Protein AF-A0A270BG13-F1 (afdb_monomer_lite)

Radius of gyration: 41.34 Å; chains: 1; bounding box: 71×28×124 Å

pLDDT: mean 75.88, std 16.63, range [39.16, 96.81]

Structure (mmCIF, N/CA/C/O backbone):
data_AF-A0A270BG13-F1
#
_entry.id   AF-A0A270BG13-F1
#
loop_
_atom_site.group_PDB
_atom_site.id
_atom_site.type_symbol
_atom_site.label_atom_id
_atom_site.label_alt_id
_atom_site.label_comp_id
_atom_site.label_asym_id
_atom_site.label_entity_id
_atom_site.label_seq_id
_atom_site.pdbx_PDB_ins_code
_atom_site.Cartn_x
_atom_site.Cartn_y
_atom_site.Cartn_z
_atom_site.occupancy
_atom_site.B_iso_or_equiv
_atom_site.auth_seq_id
_atom_site.auth_comp_id
_atom_site.auth_asym_id
_atom_site.auth_atom_id
_atom_site.pdbx_PDB_model_num
ATOM 1 N N . MET A 1 1 ? 52.207 19.979 -103.333 1.00 39.16 1 MET A N 1
ATOM 2 C CA . MET A 1 1 ? 52.252 18.749 -102.511 1.00 39.16 1 MET A CA 1
ATOM 3 C C . MET A 1 1 ? 51.142 18.822 -101.473 1.00 39.16 1 MET A C 1
ATOM 5 O O . MET A 1 1 ? 51.132 19.732 -100.658 1.00 39.16 1 MET A O 1
ATOM 9 N N . ARG A 1 2 ? 50.162 17.925 -101.593 1.00 41.53 2 ARG A N 1
ATOM 10 C CA . ARG A 1 2 ? 48.937 17.824 -100.784 1.00 41.53 2 ARG A CA 1
ATOM 11 C C . ARG A 1 2 ? 49.303 17.185 -99.435 1.00 41.53 2 ARG A C 1
ATOM 13 O O . ARG A 1 2 ? 49.917 16.122 -99.452 1.00 41.53 2 ARG A O 1
ATOM 20 N N . ARG A 1 3 ? 48.963 17.793 -98.292 1.00 47.56 3 ARG A N 1
ATOM 21 C CA . ARG A 1 3 ? 49.079 17.138 -96.975 1.00 47.56 3 ARG A CA 1
ATOM 22 C C . ARG A 1 3 ? 47.738 17.169 -96.240 1.00 47.56 3 ARG A C 1
ATOM 24 O O . ARG A 1 3 ? 47.146 18.219 -96.024 1.00 47.56 3 ARG A O 1
ATOM 31 N N . VAL A 1 4 ? 47.298 15.943 -95.986 1.00 52.31 4 VAL A N 1
ATOM 32 C CA . VAL A 1 4 ? 46.076 15.400 -95.379 1.00 52.31 4 VAL A CA 1
ATOM 33 C C . VAL A 1 4 ? 45.982 15.841 -93.907 1.00 52.31 4 VAL A C 1
ATOM 35 O O . VAL A 1 4 ? 46.986 15.807 -93.207 1.00 52.31 4 VAL A O 1
ATOM 38 N N . THR A 1 5 ? 44.920 16.546 -93.505 1.00 50.69 5 THR A N 1
ATOM 39 C CA . THR A 1 5 ? 43.700 16.068 -92.805 1.00 50.69 5 THR A CA 1
ATOM 40 C C . THR A 1 5 ? 43.902 15.613 -91.344 1.00 50.69 5 THR A C 1
ATOM 42 O O . THR A 1 5 ? 44.323 14.495 -91.096 1.00 50.69 5 THR A O 1
ATOM 45 N N . ILE A 1 6 ? 43.546 16.521 -90.421 1.00 52.88 6 ILE A N 1
ATOM 46 C CA . ILE A 1 6 ? 42.617 16.392 -89.270 1.00 52.88 6 ILE A CA 1
ATOM 47 C C . ILE A 1 6 ? 42.838 15.298 -88.194 1.00 52.88 6 ILE A C 1
ATOM 49 O O . ILE A 1 6 ? 42.905 14.110 -88.473 1.00 52.88 6 ILE A O 1
ATOM 53 N N . ALA A 1 7 ? 42.696 15.781 -86.949 1.00 50.81 7 ALA A N 1
ATOM 54 C CA . ALA A 1 7 ? 42.236 15.126 -85.716 1.00 50.81 7 ALA A CA 1
ATOM 55 C C . ALA A 1 7 ? 43.240 14.350 -84.857 1.00 50.81 7 ALA A C 1
ATOM 57 O O . ALA A 1 7 ? 43.511 13.179 -85.093 1.00 50.81 7 ALA A O 1
ATOM 58 N N . LEU A 1 8 ? 43.595 14.967 -83.721 1.00 49.56 8 LEU A N 1
ATOM 59 C CA . LEU A 1 8 ? 43.610 14.264 -82.437 1.00 49.56 8 LEU A CA 1
ATOM 60 C C . LEU A 1 8 ? 43.499 15.250 -81.254 1.00 49.56 8 LEU A C 1
ATOM 62 O O . LEU A 1 8 ? 44.471 15.930 -80.933 1.00 49.56 8 LEU A O 1
ATOM 66 N N . PRO A 1 9 ? 42.350 15.305 -80.557 1.00 52.31 9 PRO A N 1
ATOM 67 C CA . PRO A 1 9 ? 42.370 15.565 -79.127 1.00 52.31 9 PRO A CA 1
ATOM 68 C C . PRO A 1 9 ? 41.531 14.492 -78.427 1.00 52.31 9 PRO A C 1
ATOM 70 O O . PRO A 1 9 ? 40.368 14.702 -78.100 1.00 52.31 9 PRO A O 1
ATOM 73 N N . ILE A 1 10 ? 42.111 13.312 -78.215 1.00 56.69 10 ILE A N 1
ATOM 74 C CA . ILE A 1 10 ? 41.533 12.288 -77.335 1.00 56.69 10 ILE A CA 1
ATOM 75 C C . ILE A 1 10 ? 42.530 12.074 -76.203 1.00 56.69 10 ILE A C 1
ATOM 77 O O . ILE A 1 10 ? 43.294 11.119 -76.219 1.00 56.69 10 ILE A O 1
ATOM 81 N N . LEU A 1 11 ? 42.594 13.013 -75.261 1.00 55.75 11 LEU A N 1
ATOM 82 C CA . LEU A 1 11 ? 43.478 12.905 -74.092 1.00 55.75 11 LEU A CA 1
ATOM 83 C C . LEU A 1 11 ? 42.874 13.585 -72.850 1.00 55.75 11 LEU A C 1
ATOM 85 O O . LEU A 1 11 ? 43.577 14.227 -72.080 1.00 55.75 11 LEU A O 1
ATOM 89 N N . LEU A 1 12 ? 41.557 13.447 -72.645 1.00 51.53 12 LEU A N 1
ATOM 90 C CA . LEU A 1 12 ? 40.866 14.015 -71.474 1.00 51.53 12 LEU A CA 1
ATOM 91 C C . LEU A 1 12 ? 39.966 13.045 -70.689 1.00 51.53 12 LEU A C 1
ATOM 93 O O . LEU A 1 12 ? 39.165 13.493 -69.878 1.00 51.53 12 LEU A O 1
ATOM 97 N N . THR A 1 13 ? 40.104 11.725 -70.843 1.00 56.19 13 THR A N 1
ATOM 98 C CA . THR A 1 13 ? 39.285 10.761 -70.068 1.00 56.19 13 THR A CA 1
ATOM 99 C C . THR A 1 13 ? 40.033 10.000 -68.970 1.00 56.19 13 THR A C 1
ATOM 101 O O . THR A 1 13 ? 39.441 9.153 -68.309 1.00 56.19 13 THR A O 1
ATOM 104 N N . ALA A 1 14 ? 41.299 10.322 -68.694 1.00 54.41 14 ALA A N 1
ATOM 105 C CA . ALA A 1 14 ? 42.072 9.662 -67.640 1.00 54.41 14 ALA A CA 1
ATOM 106 C C . ALA A 1 14 ? 42.103 10.485 -66.340 1.00 54.41 14 ALA A C 1
ATOM 108 O O . ALA A 1 14 ? 43.141 10.994 -65.935 1.00 54.41 14 ALA A O 1
ATOM 109 N N . CYS A 1 15 ? 40.956 10.617 -65.676 1.00 52.19 15 CYS A N 1
ATOM 110 C CA . CYS A 1 15 ? 40.928 10.893 -64.239 1.00 52.19 15 CYS A CA 1
ATOM 111 C C . CYS A 1 15 ? 39.674 10.246 -63.646 1.00 52.19 15 CYS A C 1
ATOM 113 O O . CYS A 1 15 ? 38.683 10.899 -63.332 1.00 52.19 15 CYS A O 1
ATOM 115 N N . SER A 1 16 ? 39.693 8.914 -63.578 1.00 55.09 16 SER A N 1
ATOM 116 C CA . SER A 1 16 ? 38.731 8.154 -62.790 1.00 55.09 16 SER A CA 1
ATOM 117 C C . SER A 1 16 ? 39.010 8.442 -61.318 1.00 55.09 16 SER A C 1
ATOM 119 O O . SER A 1 16 ? 39.934 7.879 -60.727 1.00 55.09 16 SER A O 1
ATOM 121 N N . THR A 1 17 ? 38.248 9.352 -60.724 1.00 63.66 17 THR A N 1
ATOM 122 C CA . THR A 1 17 ? 38.194 9.488 -59.271 1.00 63.66 17 THR A CA 1
ATOM 123 C C . THR A 1 17 ? 37.776 8.138 -58.681 1.00 63.66 17 THR A C 1
ATOM 125 O O . THR A 1 17 ? 36.750 7.594 -59.095 1.00 63.66 17 THR A O 1
ATOM 128 N N . PRO A 1 18 ? 38.546 7.547 -57.748 1.00 59.00 18 PRO A N 1
ATOM 129 C CA . PRO A 1 18 ? 38.118 6.322 -57.095 1.00 59.00 18 PRO A CA 1
ATOM 130 C C . PRO A 1 18 ? 36.863 6.633 -56.279 1.00 59.00 18 PRO A C 1
ATOM 132 O O . PRO A 1 18 ? 36.876 7.482 -55.385 1.00 59.00 18 PRO A O 1
ATOM 135 N N . THR A 1 19 ? 35.758 5.972 -56.607 1.00 61.12 19 THR A N 1
ATOM 136 C CA . THR A 1 19 ? 34.510 6.066 -55.854 1.00 61.12 19 THR A CA 1
ATOM 137 C C . THR A 1 19 ? 34.747 5.448 -54.478 1.00 61.12 19 THR A C 1
ATOM 139 O O . THR A 1 19 ? 34.766 4.230 -54.325 1.00 61.12 19 THR A O 1
ATOM 142 N N . ILE A 1 20 ? 34.970 6.284 -53.461 1.00 62.56 20 ILE A N 1
ATOM 143 C CA . ILE A 1 20 ? 35.037 5.830 -52.071 1.00 62.56 20 ILE A CA 1
ATOM 144 C C . ILE A 1 20 ? 33.613 5.457 -51.655 1.00 62.56 20 ILE A C 1
ATOM 146 O O . ILE A 1 20 ? 32.799 6.320 -51.320 1.00 62.56 20 ILE A O 1
ATOM 150 N N . VAL A 1 21 ? 33.303 4.163 -51.695 1.00 64.88 21 VAL A N 1
ATOM 151 C CA . VAL A 1 21 ? 32.067 3.624 -51.128 1.00 64.88 21 VAL A CA 1
ATOM 152 C C . VAL A 1 21 ? 32.240 3.632 -49.612 1.00 64.88 21 VAL A C 1
ATOM 154 O O . VAL A 1 21 ? 32.883 2.762 -49.037 1.00 64.88 21 VAL A O 1
ATOM 157 N N . ARG A 1 22 ? 31.731 4.677 -48.951 1.00 62.28 22 ARG A N 1
ATOM 158 C CA . ARG A 1 22 ? 31.571 4.663 -47.494 1.00 62.28 22 ARG A CA 1
ATOM 159 C C . ARG A 1 22 ? 30.429 3.712 -47.168 1.00 62.28 22 ARG A C 1
ATOM 161 O O . ARG A 1 22 ? 29.276 4.041 -47.449 1.00 62.28 22 ARG A O 1
ATOM 168 N N . ASP A 1 23 ? 30.747 2.586 -46.542 1.00 64.69 23 ASP A N 1
ATOM 169 C CA . ASP A 1 23 ? 29.743 1.748 -45.898 1.00 64.69 23 ASP A CA 1
ATOM 170 C C . ASP A 1 23 ? 28.986 2.602 -44.877 1.00 64.69 23 ASP A C 1
ATOM 172 O O . ASP A 1 23 ? 29.540 3.085 -43.885 1.00 64.69 23 ASP A O 1
ATOM 176 N N . ARG A 1 24 ? 27.708 2.871 -45.160 1.00 66.06 24 ARG A N 1
ATOM 177 C CA . ARG A 1 24 ? 26.837 3.525 -44.187 1.00 66.06 24 ARG A CA 1
ATOM 178 C C . ARG A 1 24 ? 26.501 2.491 -43.129 1.00 66.06 24 ARG A C 1
ATOM 180 O O . ARG A 1 24 ? 25.797 1.528 -43.414 1.00 66.06 24 ARG A O 1
ATOM 187 N N . VAL A 1 25 ? 26.958 2.726 -41.905 1.00 63.84 25 VAL A N 1
ATOM 188 C CA . VAL A 1 25 ? 26.471 1.996 -40.735 1.00 63.84 25 VAL A CA 1
ATOM 189 C C . VAL A 1 25 ? 24.980 2.296 -40.606 1.00 63.84 25 VAL A C 1
ATOM 191 O O . VAL A 1 25 ? 24.586 3.408 -40.256 1.00 63.84 25 VAL A O 1
ATOM 194 N N . THR A 1 26 ? 24.139 1.327 -40.956 1.00 68.19 26 THR A N 1
ATOM 195 C CA . THR A 1 26 ? 22.697 1.420 -40.742 1.00 68.19 26 THR A CA 1
ATOM 196 C C . THR A 1 26 ? 22.423 1.191 -39.260 1.00 68.19 26 THR A C 1
ATOM 198 O O . THR A 1 26 ? 22.762 0.116 -38.757 1.00 68.19 26 THR A O 1
ATOM 201 N N . PRO A 1 27 ? 21.832 2.157 -38.536 1.00 65.38 27 PRO A N 1
ATOM 202 C CA . PRO A 1 27 ? 21.460 1.942 -37.149 1.00 65.38 27 PRO A CA 1
ATOM 203 C C . PRO A 1 27 ? 20.382 0.856 -37.099 1.00 65.38 27 PRO A C 1
ATOM 205 O O . PRO A 1 27 ? 19.265 1.043 -37.577 1.00 65.38 27 PRO A O 1
ATOM 208 N N . VAL A 1 28 ? 20.734 -0.301 -36.543 1.00 71.94 28 VAL A N 1
ATOM 209 C CA . VAL A 1 28 ? 19.776 -1.372 -36.271 1.00 71.94 28 VAL A CA 1
ATOM 210 C C . VAL A 1 28 ? 19.040 -0.990 -34.991 1.00 71.94 28 VAL A C 1
ATOM 212 O O . VAL A 1 28 ? 19.610 -1.033 -33.903 1.00 71.94 28 VAL A O 1
ATOM 215 N N 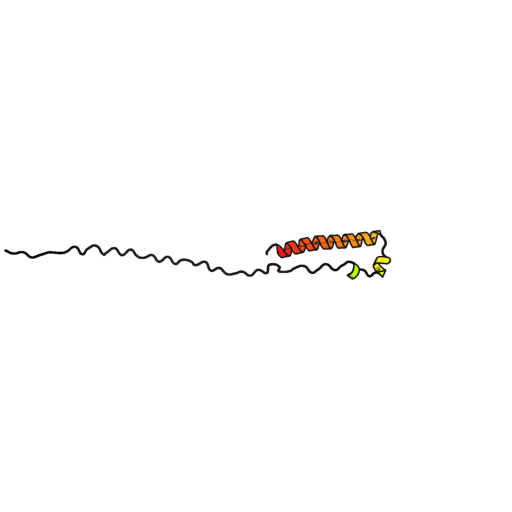. SER A 1 29 ? 17.785 -0.564 -35.122 1.00 71.19 29 SER A N 1
ATOM 216 C CA . SER A 1 29 ? 16.918 -0.319 -33.970 1.00 71.19 29 SER A CA 1
ATOM 217 C C . SER A 1 29 ? 16.376 -1.658 -33.478 1.00 71.19 29 SER A C 1
ATOM 219 O O . SER A 1 29 ? 15.581 -2.303 -34.161 1.00 71.19 29 SER A O 1
ATOM 221 N N . VAL A 1 30 ? 16.849 -2.101 -32.313 1.00 73.81 30 VAL A N 1
ATOM 222 C CA . VAL A 1 30 ? 16.311 -3.279 -31.628 1.00 73.81 30 VAL A CA 1
ATOM 223 C C . VAL A 1 30 ? 15.248 -2.790 -30.643 1.00 73.81 30 VAL A C 1
ATOM 225 O O . VAL A 1 30 ? 15.596 -2.057 -29.714 1.00 73.81 30 VAL A O 1
ATOM 228 N N . PRO A 1 31 ? 13.965 -3.155 -30.811 1.00 66.31 31 PRO A N 1
ATOM 229 C CA . PRO A 1 31 ? 12.939 -2.796 -29.846 1.00 66.31 31 PRO A CA 1
ATOM 230 C C . PRO A 1 31 ? 13.184 -3.572 -28.551 1.00 66.31 31 PRO A C 1
ATOM 232 O O . PRO A 1 31 ? 12.967 -4.781 -28.476 1.00 66.31 31 PRO A O 1
ATOM 235 N N . VAL A 1 32 ? 13.644 -2.872 -27.517 1.00 66.69 32 VAL A N 1
ATOM 236 C CA . VAL A 1 32 ? 13.666 -3.411 -26.158 1.00 66.69 32 VAL A CA 1
ATOM 237 C C . VAL A 1 32 ? 12.249 -3.283 -25.613 1.00 66.69 32 VAL A C 1
ATOM 239 O O . VAL A 1 32 ? 11.820 -2.200 -25.225 1.00 66.69 32 VAL A O 1
ATOM 242 N N . ILE A 1 33 ? 11.500 -4.385 -25.616 1.00 65.56 33 ILE A N 1
ATOM 243 C CA . ILE A 1 33 ? 10.197 -4.447 -24.949 1.00 65.56 33 ILE A CA 1
ATOM 244 C C . ILE A 1 33 ? 10.477 -4.523 -23.446 1.00 65.56 33 ILE A C 1
ATOM 246 O O . ILE A 1 33 ? 10.620 -5.612 -22.892 1.00 65.56 33 ILE A O 1
ATOM 250 N N . GLN A 1 34 ? 10.608 -3.374 -22.779 1.00 62.72 34 GLN A N 1
ATOM 251 C CA . GLN A 1 34 ? 10.513 -3.361 -21.324 1.00 62.72 34 GLN A CA 1
ATOM 252 C C . GLN A 1 34 ? 9.035 -3.445 -20.928 1.00 62.72 34 GLN A C 1
ATOM 254 O O . GLN A 1 34 ? 8.225 -2.652 -21.415 1.00 62.72 34 GLN A O 1
ATOM 259 N N . PRO A 1 35 ? 8.650 -4.392 -20.054 1.00 63.88 35 PRO A N 1
ATOM 260 C CA . PRO A 1 35 ? 7.335 -4.372 -19.451 1.00 63.88 35 PRO A CA 1
ATOM 261 C C . PRO A 1 35 ? 7.238 -3.126 -18.572 1.00 63.88 35 PRO A C 1
ATOM 263 O O . PRO A 1 35 ? 7.750 -3.064 -17.460 1.00 63.88 35 PRO A O 1
ATOM 266 N N . CYS A 1 36 ? 6.533 -2.154 -19.123 1.00 63.41 36 CYS A N 1
ATOM 267 C CA . CYS A 1 36 ? 5.997 -0.931 -18.550 1.00 63.41 36 CYS A CA 1
ATOM 268 C C . CYS A 1 36 ? 5.626 -1.022 -17.044 1.00 63.41 36 CYS A C 1
ATOM 270 O O . CYS A 1 36 ? 5.813 -0.086 -16.272 1.00 63.41 36 CYS A O 1
ATOM 272 N N . ALA A 1 37 ? 5.123 -2.179 -16.607 1.00 60.47 37 ALA A N 1
ATOM 273 C CA . ALA A 1 37 ? 4.819 -2.471 -15.214 1.00 60.47 37 ALA A CA 1
ATOM 274 C C . ALA A 1 37 ? 5.309 -3.881 -14.875 1.00 60.47 37 ALA A C 1
ATOM 276 O O . ALA A 1 37 ? 4.544 -4.842 -14.944 1.00 60.47 37 ALA A O 1
ATOM 277 N N . SER A 1 38 ? 6.594 -4.022 -14.542 1.00 59.03 38 SER A N 1
ATOM 278 C CA . SER A 1 38 ? 7.165 -5.340 -14.228 1.00 59.03 38 SER A CA 1
ATOM 279 C C . SER A 1 38 ? 6.551 -5.971 -12.969 1.00 59.03 38 SER A C 1
ATOM 281 O O . SER A 1 38 ? 6.602 -7.187 -12.828 1.00 59.03 38 SER A O 1
ATOM 283 N N . GLU A 1 39 ? 5.932 -5.179 -12.082 1.00 71.69 39 GLU A N 1
ATOM 284 C CA . GLU A 1 39 ? 5.205 -5.697 -10.918 1.00 71.69 39 GLU A CA 1
ATOM 285 C C . GLU A 1 39 ? 4.178 -4.673 -10.404 1.00 71.69 39 GLU A C 1
ATOM 287 O O . GLU A 1 39 ? 4.441 -3.852 -9.524 1.00 71.69 39 GLU A O 1
ATOM 292 N N . LYS A 1 40 ? 2.975 -4.673 -10.991 1.00 78.00 40 LYS A N 1
ATOM 293 C CA . LYS A 1 40 ? 1.879 -3.830 -10.493 1.00 78.00 40 LYS A CA 1
ATOM 294 C C . LYS A 1 40 ? 1.467 -4.313 -9.093 1.00 78.00 40 LYS A C 1
ATOM 296 O O . LYS A 1 40 ? 1.091 -5.479 -8.958 1.00 78.00 40 LYS A O 1
ATOM 301 N N . PRO A 1 41 ? 1.444 -3.443 -8.066 1.00 82.12 41 PRO A N 1
ATOM 302 C CA . PRO A 1 41 ? 1.010 -3.852 -6.738 1.00 82.12 41 PRO A CA 1
ATOM 303 C C . PRO A 1 41 ? -0.455 -4.310 -6.756 1.00 82.12 41 PRO A C 1
ATOM 305 O O . PRO A 1 41 ? -1.314 -3.695 -7.394 1.00 82.12 41 PRO A O 1
ATOM 308 N N . GLY A 1 42 ? -0.741 -5.393 -6.030 1.00 85.94 42 GLY A N 1
ATOM 309 C CA . GLY A 1 42 ? -2.094 -5.931 -5.888 1.00 85.94 42 GLY A CA 1
ATOM 310 C C . GLY A 1 42 ? -3.056 -4.959 -5.183 1.00 85.94 42 GLY A C 1
ATOM 311 O O . GLY A 1 42 ? -2.619 -4.038 -4.485 1.00 85.94 42 GLY A O 1
ATOM 312 N N . PRO A 1 43 ? -4.377 -5.145 -5.345 1.00 87.38 43 PRO A N 1
ATOM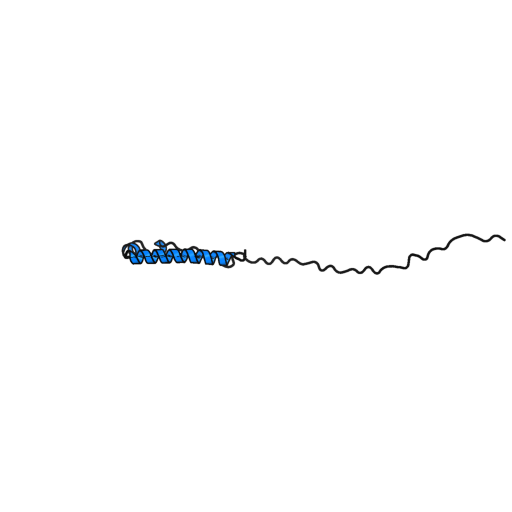 313 C CA . PRO A 1 43 ? -5.376 -4.267 -4.749 1.00 87.38 43 PRO A CA 1
ATOM 314 C C . PRO A 1 43 ? -5.338 -4.316 -3.217 1.00 87.38 43 PRO A C 1
ATOM 316 O O . PRO A 1 43 ? -5.117 -5.360 -2.600 1.00 87.38 43 PRO A O 1
ATOM 319 N N . ILE A 1 44 ? -5.611 -3.180 -2.575 1.00 89.88 44 ILE A N 1
ATOM 320 C CA . ILE A 1 44 ? -5.679 -3.117 -1.114 1.00 89.88 44 ILE A CA 1
ATOM 321 C C . ILE A 1 44 ? -6.985 -3.744 -0.637 1.00 89.88 44 ILE A C 1
ATOM 323 O O . ILE A 1 44 ? -8.061 -3.189 -0.862 1.00 89.88 44 ILE A O 1
ATOM 327 N N . ALA A 1 45 ? -6.882 -4.837 0.121 1.00 91.94 45 ALA A N 1
ATOM 328 C CA . ALA A 1 45 ? -8.045 -5.444 0.757 1.00 91.94 45 ALA A CA 1
ATOM 329 C C . ALA A 1 45 ? -8.779 -4.434 1.675 1.00 91.94 45 ALA A C 1
ATOM 331 O O . ALA A 1 45 ? -8.125 -3.734 2.472 1.00 91.94 45 ALA A O 1
ATOM 332 N N . PRO A 1 46 ? -10.115 -4.333 1.582 1.00 89.56 46 PRO A N 1
ATOM 333 C CA . PRO A 1 46 ? -10.920 -3.452 2.419 1.00 89.56 46 PRO A CA 1
ATOM 334 C C . PRO A 1 46 ? -10.879 -3.863 3.901 1.00 89.56 46 PRO A C 1
ATOM 336 O O . PRO A 1 46 ? -10.461 -4.965 4.257 1.00 89.56 46 PRO A O 1
ATOM 339 N N . ILE A 1 47 ? -11.285 -2.949 4.789 1.00 88.00 47 ILE A N 1
ATOM 340 C CA . ILE A 1 47 ? -11.208 -3.148 6.250 1.00 88.00 47 ILE A CA 1
ATOM 341 C C . ILE A 1 47 ? -12.073 -4.331 6.704 1.00 88.00 47 ILE A C 1
ATOM 343 O O . ILE A 1 47 ? -11.639 -5.099 7.560 1.00 88.00 47 ILE A O 1
ATOM 347 N N . ASN A 1 48 ? -13.252 -4.497 6.102 1.00 87.81 48 ASN A N 1
ATOM 348 C CA . ASN A 1 48 ? -14.214 -5.562 6.407 1.00 87.81 48 ASN A CA 1
ATOM 349 C C . ASN A 1 48 ? -13.722 -6.970 6.034 1.00 87.81 48 ASN A C 1
ATOM 351 O O . ASN A 1 48 ? -14.193 -7.945 6.600 1.00 87.81 48 ASN A O 1
ATOM 355 N N . GLN A 1 49 ? -12.761 -7.095 5.113 1.00 89.75 49 GLN A N 1
ATOM 356 C CA . GLN A 1 49 ? -12.117 -8.383 4.834 1.00 89.75 49 GLN A CA 1
ATOM 357 C C . GLN A 1 49 ? -11.105 -8.780 5.914 1.00 89.75 49 GLN A C 1
ATOM 359 O O . GLN A 1 49 ? -10.726 -9.942 5.996 1.00 89.75 49 GLN A O 1
ATOM 364 N N . ARG A 1 50 ? -10.635 -7.824 6.724 1.00 85.56 50 ARG A N 1
ATOM 365 C CA . ARG A 1 50 ? -9.597 -8.050 7.744 1.00 85.56 50 ARG A CA 1
ATOM 366 C C . ARG A 1 50 ? -10.136 -8.035 9.169 1.00 85.56 50 ARG A C 1
ATOM 368 O O . ARG A 1 50 ? -9.436 -8.471 10.070 1.00 85.56 50 ARG A O 1
ATOM 375 N N . ASN A 1 51 ? -11.332 -7.492 9.364 1.00 89.69 51 ASN A N 1
ATOM 376 C CA . ASN A 1 51 ? -11.997 -7.408 10.655 1.00 89.69 51 ASN A CA 1
ATOM 377 C C . ASN A 1 51 ? -13.445 -7.831 10.445 1.00 89.69 51 ASN A C 1
ATOM 379 O O . ASN A 1 51 ? -14.161 -7.177 9.680 1.00 89.69 51 ASN A O 1
ATOM 383 N N . SER A 1 52 ? -13.863 -8.910 11.110 1.00 92.12 52 SER A N 1
ATOM 384 C CA . SER A 1 52 ? -15.273 -9.301 11.090 1.00 92.12 52 SER A CA 1
ATOM 385 C C . SER A 1 52 ? -16.131 -8.215 11.739 1.00 92.12 52 SER A C 1
ATOM 387 O O . SER A 1 52 ? -15.638 -7.374 12.500 1.00 92.12 52 SER A O 1
ATOM 389 N N . GLN A 1 53 ? -17.434 -8.238 11.467 1.00 91.56 53 GLN A N 1
ATOM 390 C CA . GLN A 1 53 ? -18.348 -7.287 12.090 1.00 91.56 53 GLN A CA 1
ATOM 391 C C . GLN A 1 53 ? -18.364 -7.438 13.620 1.00 91.56 53 GLN A C 1
ATOM 393 O O . GLN A 1 53 ? -18.406 -6.426 14.320 1.00 91.56 53 GLN A O 1
ATOM 398 N N . GLU A 1 54 ? -18.269 -8.663 14.158 1.00 93.25 54 GLU A N 1
ATOM 399 C CA . GLU A 1 54 ? -18.187 -8.858 15.612 1.00 93.25 54 GLU A CA 1
ATOM 400 C C . GLU A 1 54 ? -16.896 -8.281 16.191 1.00 93.25 54 GLU A C 1
ATOM 402 O O . GLU A 1 54 ? -16.946 -7.573 17.196 1.00 93.25 54 GLU A O 1
ATOM 407 N N . GLN A 1 55 ? -15.751 -8.509 15.538 1.00 93.25 55 GLN A N 1
ATOM 408 C CA . GLN A 1 55 ? -14.478 -7.924 15.965 1.00 93.25 55 GLN A CA 1
ATOM 409 C C . GLN A 1 55 ? -14.531 -6.399 15.937 1.00 93.25 55 GLN A C 1
ATOM 411 O O . GLN A 1 55 ? -14.116 -5.752 16.894 1.00 93.25 55 GLN A O 1
ATOM 416 N N . TRP A 1 56 ? -15.071 -5.815 14.867 1.00 92.44 56 TRP A N 1
ATOM 417 C CA . TRP A 1 56 ? -15.227 -4.368 14.751 1.00 92.44 56 TRP A CA 1
ATOM 418 C C . TRP A 1 56 ? -16.086 -3.800 15.882 1.00 92.44 56 TRP A C 1
ATOM 420 O O . TRP A 1 56 ? -15.735 -2.788 16.493 1.00 92.44 56 TRP A O 1
ATOM 430 N N . ASN A 1 57 ? -17.188 -4.479 16.203 1.00 94.62 57 ASN A N 1
ATOM 431 C CA . ASN A 1 57 ? -18.087 -4.081 17.277 1.00 94.62 57 ASN A CA 1
ATOM 432 C C . ASN A 1 57 ? -17.430 -4.207 18.661 1.00 94.62 57 ASN A C 1
ATOM 434 O O . ASN A 1 57 ? -17.646 -3.334 19.499 1.00 94.62 57 ASN A O 1
ATOM 438 N N . ALA A 1 58 ? -16.583 -5.219 18.870 1.00 96.00 58 ALA A N 1
ATOM 439 C CA . ALA A 1 58 ? -15.836 -5.429 20.110 1.00 96.00 58 ALA A CA 1
ATOM 440 C C . ALA A 1 58 ? -14.680 -4.428 20.324 1.00 96.00 58 ALA A C 1
ATOM 442 O O . ALA A 1 58 ? -14.207 -4.268 21.448 1.00 96.00 58 ALA A O 1
ATOM 443 N N . MET A 1 59 ? -14.218 -3.739 19.275 1.00 95.69 59 MET A N 1
ATOM 444 C CA . MET A 1 59 ? -13.168 -2.724 19.392 1.00 95.69 59 MET A CA 1
ATOM 445 C C . MET A 1 59 ? -13.669 -1.442 20.059 1.00 95.69 59 MET A C 1
ATOM 447 O O . MET A 1 59 ? -14.742 -0.922 19.737 1.00 95.69 59 MET A O 1
ATOM 451 N N . SER A 1 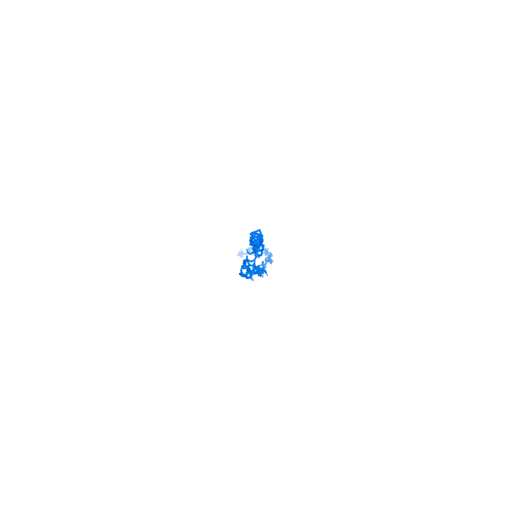60 ? -12.811 -0.861 20.896 1.00 96.81 60 SER A N 1
ATOM 452 C CA . SER A 1 60 ? -12.969 0.503 21.402 1.00 96.81 60 SER A CA 1
ATOM 453 C C . SER A 1 60 ? -12.860 1.548 20.283 1.00 96.81 60 SER A C 1
ATOM 455 O O . SER A 1 60 ? -12.269 1.308 19.226 1.00 96.81 60 SER A O 1
ATOM 457 N N . HIS A 1 61 ? -13.366 2.760 20.533 1.00 94.94 61 HIS A N 1
ATOM 458 C CA . HIS A 1 61 ? -13.271 3.874 19.581 1.00 94.94 61 HIS A CA 1
ATOM 459 C C . HIS A 1 61 ? -11.828 4.176 19.152 1.00 94.94 61 HIS A C 1
ATOM 461 O O . HIS A 1 61 ? -11.579 4.421 17.972 1.00 94.94 61 HIS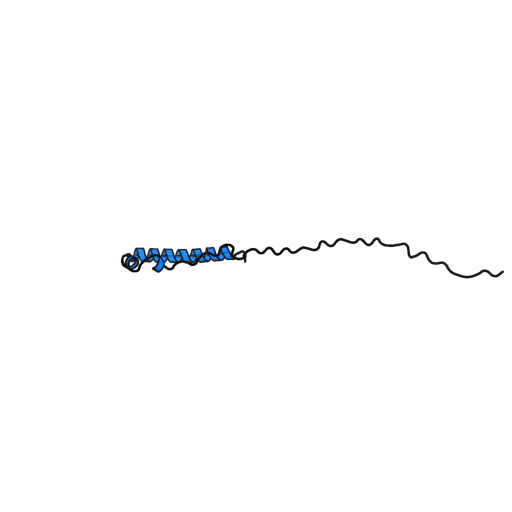 A O 1
ATOM 467 N N . LYS A 1 62 ? -10.872 4.100 20.087 1.00 96.31 62 LYS A N 1
ATOM 468 C CA . LYS A 1 62 ? -9.450 4.317 19.799 1.00 96.31 62 LYS A CA 1
ATOM 469 C C . LYS A 1 62 ? -8.900 3.252 18.846 1.00 96.31 62 LYS A C 1
ATOM 471 O O . LYS A 1 62 ? -8.284 3.596 17.845 1.00 96.31 62 LYS A O 1
ATOM 476 N N . GLN A 1 63 ? -9.194 1.978 19.103 1.00 95.81 63 GLN A N 1
ATOM 477 C CA . GLN A 1 63 ? -8.756 0.874 18.240 1.00 95.81 63 GLN A CA 1
ATOM 478 C C . GLN A 1 63 ? -9.345 0.987 16.828 1.00 95.81 63 GLN A C 1
ATOM 480 O O . GLN A 1 63 ? -8.633 0.798 15.845 1.00 95.81 63 GLN A O 1
ATOM 485 N N . ARG A 1 64 ? -10.623 1.371 16.698 1.00 94.94 64 ARG A N 1
ATOM 486 C CA . ARG A 1 64 ? -11.234 1.615 15.379 1.00 94.94 64 ARG A CA 1
ATOM 487 C C . ARG A 1 64 ? -10.533 2.748 14.626 1.00 94.94 64 ARG A C 1
ATOM 489 O O . ARG A 1 64 ? -10.314 2.628 13.421 1.00 94.94 64 ARG A O 1
ATOM 496 N N . ALA A 1 65 ? -10.159 3.823 15.324 1.00 95.44 65 ALA A N 1
ATOM 497 C CA . ALA A 1 65 ? -9.410 4.931 14.734 1.00 95.44 65 ALA A CA 1
ATOM 498 C C . ALA A 1 65 ? -8.019 4.488 14.251 1.00 95.44 65 ALA A C 1
ATOM 500 O O . ALA A 1 65 ? -7.618 4.839 13.144 1.00 95.44 65 ALA A O 1
ATOM 501 N N . GLU A 1 66 ? -7.317 3.661 15.025 1.00 95.19 66 GLU A N 1
ATOM 502 C CA . GLU A 1 66 ? -6.018 3.094 14.640 1.00 95.19 66 GLU A CA 1
ATOM 503 C C . GLU A 1 66 ? -6.131 2.183 13.409 1.00 95.19 66 GLU A C 1
ATOM 505 O O . GLU A 1 66 ? -5.335 2.304 12.477 1.00 95.19 66 GLU A O 1
ATOM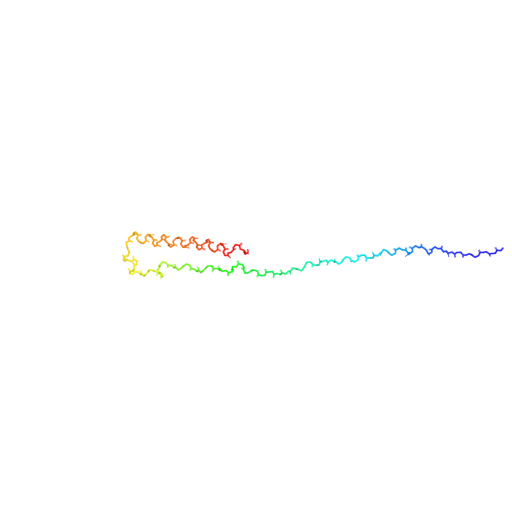 510 N N . VAL A 1 67 ? -7.154 1.324 13.340 1.00 95.06 67 VAL A N 1
ATOM 511 C CA . VAL A 1 67 ? -7.405 0.474 12.162 1.00 95.06 67 VAL A CA 1
ATOM 512 C C . VAL A 1 67 ? -7.712 1.320 10.922 1.00 95.06 67 VAL A C 1
ATOM 514 O O . VAL A 1 67 ? -7.200 1.037 9.834 1.00 95.06 67 VAL A O 1
ATOM 517 N N . ALA A 1 68 ? -8.509 2.380 11.071 1.00 93.69 68 ALA A N 1
ATOM 518 C CA . ALA A 1 68 ? -8.795 3.311 9.983 1.00 93.69 68 ALA A CA 1
ATOM 519 C C . ALA A 1 68 ? -7.529 4.056 9.520 1.00 93.69 68 ALA A C 1
ATOM 521 O O . ALA A 1 68 ? -7.274 4.138 8.315 1.00 93.69 68 ALA A O 1
ATOM 522 N N . ALA A 1 69 ? -6.698 4.529 10.452 1.00 94.44 69 ALA A N 1
ATOM 523 C CA . ALA A 1 69 ? -5.424 5.178 10.150 1.00 94.44 69 ALA A CA 1
ATOM 524 C C . ALA A 1 69 ? -4.454 4.223 9.433 1.00 94.44 69 ALA A C 1
ATOM 526 O O . ALA A 1 69 ? -3.866 4.581 8.412 1.00 94.44 69 ALA A O 1
ATOM 527 N N . ALA A 1 70 ? -4.352 2.973 9.891 1.00 93.38 70 ALA A N 1
ATOM 528 C CA . ALA A 1 70 ? -3.555 1.943 9.231 1.00 93.38 70 ALA A CA 1
ATOM 529 C C . ALA A 1 70 ? -4.045 1.667 7.799 1.00 93.38 70 ALA A C 1
ATOM 531 O O . ALA A 1 70 ? -3.237 1.483 6.886 1.00 93.38 70 ALA A O 1
ATOM 532 N N . GLN A 1 71 ? -5.361 1.674 7.563 1.00 94.38 71 GLN A N 1
ATOM 533 C CA . GLN A 1 71 ? -5.910 1.542 6.213 1.00 94.38 71 GLN A CA 1
ATOM 534 C C . GLN A 1 71 ? -5.570 2.750 5.329 1.00 94.38 71 GLN A C 1
ATOM 536 O O . GLN A 1 71 ? -5.247 2.568 4.152 1.00 94.38 71 GLN A O 1
ATOM 541 N N . ALA A 1 72 ? -5.625 3.967 5.874 1.00 92.62 72 ALA A N 1
ATOM 542 C CA . ALA A 1 72 ? -5.239 5.176 5.152 1.00 92.62 72 ALA A CA 1
ATOM 543 C C . ALA A 1 72 ? -3.760 5.127 4.734 1.00 92.62 72 ALA A C 1
ATOM 545 O O . ALA A 1 72 ? -3.446 5.338 3.564 1.00 92.62 72 ALA A O 1
ATOM 546 N N . LEU A 1 73 ? -2.868 4.731 5.646 1.00 93.69 73 LEU A N 1
ATOM 547 C CA . LEU A 1 73 ? -1.441 4.548 5.362 1.00 93.69 73 LEU A CA 1
ATOM 548 C C . LEU A 1 73 ? -1.191 3.516 4.257 1.00 93.69 73 LEU A C 1
ATOM 550 O O . LEU A 1 73 ? -0.401 3.758 3.347 1.00 93.69 73 LEU A O 1
ATOM 554 N N . ARG A 1 74 ? -1.908 2.385 4.269 1.00 92.12 74 ARG A N 1
ATOM 555 C CA . ARG A 1 74 ? -1.815 1.386 3.190 1.00 92.12 74 ARG A CA 1
ATOM 556 C C . ARG A 1 74 ? -2.195 1.973 1.832 1.00 92.12 74 ARG A C 1
ATOM 558 O O . ARG A 1 74 ? -1.517 1.684 0.852 1.00 92.12 74 ARG A O 1
ATOM 565 N N . ARG A 1 75 ? -3.247 2.800 1.774 1.00 91.25 75 ARG A N 1
ATOM 566 C CA . ARG A 1 75 ? -3.679 3.494 0.545 1.00 91.25 75 ARG A CA 1
ATOM 567 C C . ARG A 1 75 ? -2.624 4.455 0.019 1.00 91.25 75 ARG A C 1
ATOM 569 O O . ARG A 1 75 ? -2.338 4.419 -1.174 1.00 91.25 75 ARG A O 1
ATOM 576 N N . LEU A 1 76 ? -2.017 5.244 0.900 1.00 90.69 76 LEU A N 1
ATOM 577 C CA . LEU A 1 76 ? -0.927 6.148 0.531 1.00 90.69 76 LEU A CA 1
ATOM 578 C C . LEU A 1 76 ? 0.276 5.374 -0.026 1.00 90.69 76 LEU A C 1
ATOM 580 O O . LEU A 1 76 ? 0.749 5.673 -1.121 1.00 90.69 76 LEU A O 1
ATOM 584 N N . ASN A 1 77 ? 0.702 4.317 0.668 1.00 90.88 77 ASN A N 1
ATOM 585 C CA . ASN A 1 77 ? 1.841 3.502 0.243 1.00 90.88 77 ASN A CA 1
ATOM 586 C C . ASN A 1 77 ? 1.578 2.756 -1.071 1.00 90.88 77 ASN A C 1
ATOM 588 O O . ASN A 1 77 ? 2.484 2.617 -1.885 1.00 90.88 77 ASN A O 1
ATOM 592 N N . HIS A 1 78 ? 0.348 2.300 -1.312 1.00 90.62 78 HIS A N 1
ATOM 593 C CA . HIS A 1 78 ? -0.014 1.679 -2.586 1.00 90.62 78 HIS A CA 1
ATOM 594 C C . HIS A 1 78 ? 0.043 2.669 -3.750 1.00 90.62 78 HIS A C 1
ATOM 596 O O . HIS A 1 78 ? 0.503 2.293 -4.820 1.00 90.62 78 HIS A O 1
ATOM 602 N N . GLY A 1 79 ? -0.374 3.924 -3.550 1.00 85.88 79 GLY A N 1
ATOM 603 C CA . GLY A 1 79 ? -0.224 4.970 -4.565 1.00 85.88 79 GLY A CA 1
ATOM 604 C C . GLY A 1 79 ? 1.243 5.206 -4.929 1.00 85.88 79 GLY A C 1
ATOM 605 O O . GLY A 1 79 ? 1.583 5.240 -6.108 1.00 85.88 79 GLY A O 1
ATOM 606 N N . ALA A 1 80 ? 2.120 5.273 -3.923 1.00 86.56 80 ALA A N 1
ATOM 607 C CA . ALA A 1 80 ? 3.562 5.392 -4.134 1.00 86.56 80 ALA A CA 1
ATOM 608 C C . ALA A 1 80 ? 4.157 4.158 -4.837 1.00 86.56 80 ALA A C 1
ATOM 610 O O . ALA A 1 80 ? 4.928 4.302 -5.782 1.00 86.56 80 ALA A O 1
ATOM 611 N N . ALA A 1 81 ? 3.765 2.948 -4.426 1.00 86.81 81 ALA A N 1
ATOM 612 C CA . ALA A 1 81 ? 4.209 1.705 -5.054 1.00 86.81 81 ALA A CA 1
ATOM 613 C C . ALA A 1 81 ? 3.720 1.583 -6.504 1.00 86.81 81 ALA A C 1
ATOM 615 O O . ALA A 1 81 ? 4.464 1.128 -7.366 1.00 86.81 81 ALA A O 1
ATOM 616 N N . LEU A 1 82 ? 2.489 2.019 -6.787 1.00 85.75 82 LEU A N 1
ATOM 617 C CA . LEU A 1 82 ? 1.947 2.049 -8.140 1.00 85.75 82 LEU A CA 1
ATOM 618 C C . LEU A 1 82 ? 2.722 3.045 -9.004 1.00 85.75 82 LEU A C 1
ATOM 620 O O . LEU A 1 82 ? 3.151 2.674 -10.087 1.00 85.75 82 LEU A O 1
ATOM 624 N N . ALA A 1 83 ? 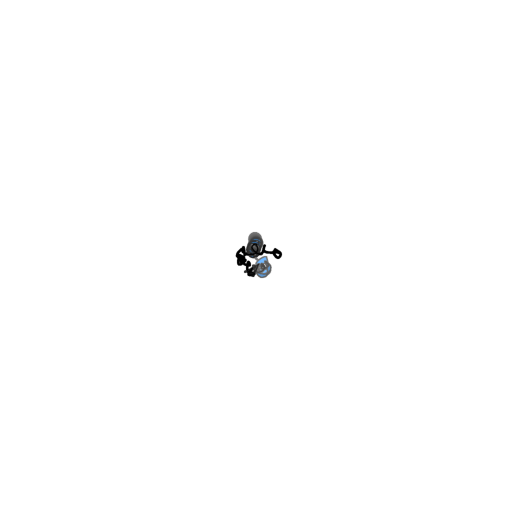2.955 4.261 -8.504 1.00 83.06 83 ALA A N 1
ATOM 625 C CA . ALA A 1 83 ? 3.745 5.271 -9.203 1.00 83.06 83 ALA A CA 1
ATOM 626 C C . ALA A 1 83 ? 5.177 4.789 -9.489 1.00 83.06 83 ALA A C 1
ATOM 628 O O . ALA A 1 83 ? 5.684 4.999 -10.587 1.00 83.06 83 ALA A O 1
ATOM 629 N N . ALA A 1 84 ? 5.810 4.098 -8.535 1.00 82.62 84 ALA A N 1
ATOM 630 C CA . ALA A 1 84 ? 7.123 3.488 -8.728 1.00 82.62 84 ALA A CA 1
ATOM 631 C C . ALA A 1 84 ? 7.080 2.390 -9.804 1.00 82.62 84 ALA A C 1
ATOM 633 O O . ALA A 1 84 ? 7.899 2.400 -10.723 1.00 82.62 84 ALA A O 1
ATOM 634 N N . ALA A 1 85 ? 6.086 1.499 -9.744 1.00 80.31 85 ALA A N 1
ATOM 635 C CA . ALA A 1 85 ? 5.909 0.413 -10.707 1.00 80.31 85 ALA A CA 1
ATOM 636 C C . ALA A 1 85 ? 5.615 0.902 -12.134 1.00 80.31 85 ALA A C 1
ATOM 638 O O . ALA A 1 85 ? 5.917 0.185 -13.080 1.00 80.31 85 ALA A O 1
ATOM 639 N N . THR A 1 86 ? 5.040 2.098 -12.294 1.00 77.88 86 THR A N 1
ATOM 640 C CA . THR A 1 86 ? 4.727 2.706 -13.598 1.00 77.88 86 THR A CA 1
ATOM 641 C C . THR A 1 86 ? 5.718 3.789 -14.019 1.00 77.88 86 THR A C 1
ATOM 643 O O . THR A 1 86 ? 5.497 4.448 -15.027 1.00 77.88 86 THR A O 1
ATOM 646 N N . SER A 1 87 ? 6.783 4.041 -13.256 1.00 69.50 87 SER A N 1
ATOM 647 C CA . SER A 1 87 ? 7.707 5.152 -13.543 1.00 69.50 87 SER A CA 1
ATOM 648 C C . SER A 1 87 ? 8.581 4.928 -14.786 1.00 69.50 87 SER A C 1
ATOM 650 O O . SER A 1 87 ? 9.162 5.881 -15.297 1.00 69.50 87 SER A O 1
ATOM 652 N N . ALA A 1 88 ? 8.650 3.689 -15.283 1.00 61.38 88 ALA A N 1
ATOM 653 C CA . ALA A 1 88 ? 9.430 3.284 -16.453 1.00 61.38 88 ALA A CA 1
ATOM 654 C C . ALA A 1 88 ? 8.594 3.102 -17.746 1.00 61.38 88 ALA A C 1
ATOM 656 O O . ALA A 1 88 ? 9.115 2.555 -18.716 1.00 61.38 88 ALA A O 1
ATOM 657 N N . CYS A 1 89 ? 7.314 3.505 -17.745 1.00 59.62 89 CYS A N 1
ATOM 658 C CA . CYS A 1 89 ? 6.331 3.278 -18.823 1.00 59.62 89 CYS A CA 1
ATOM 659 C C . CYS A 1 89 ? 6.293 4.325 -19.966 1.00 59.62 89 CYS A C 1
ATOM 661 O O . CYS A 1 89 ? 6.169 5.522 -19.643 1.00 59.62 89 CYS A O 1
#

Secondary structure (DSSP, 8-state):
-----------------------------------TTTTPPPPPPPGGGTS-HHHHHHS-HHHHHHHHHHHHHHHHHHHHHHHHHTTT-

Sequence (89 aa):
MRRVTIALPILLTACSTPTIVRDRVTPVSVPVIQPCASEKPGPIAPINQRNSQEQWNAMSHKQRAEVAAAQALRRLNHGAALAAATSAC

Foldseek 3Di:
DDDDDDDDDPDPPPDPDPPPPDDDPDDDDDDDPDPLQPDQDDDDDDLCVVAPPVRCVVDDPVVVVVSVVVSVVVVVVNVVVRCVRNVND